Protein AF-A0A6J1WGA4-F1 (afdb_monomer_lite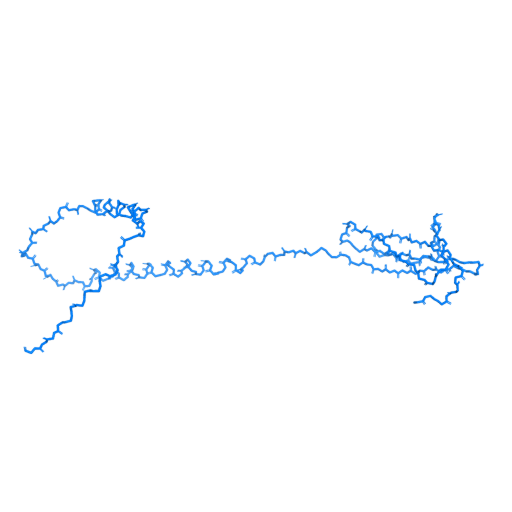)

Foldseek 3Di:
DDPDADFKKKDKDKAFDDDDDPVPDDDPDIDTDNDPDDDDDDDDPDQGKMKMKMWIGDPVDIDIDIDIDGHHDPDPPDPVVVVVVVVVVVVVVVVCVVVVVVVVVVVVVVPPPDDDDDPPDPPPPVQDPVNVVVVVVVVVVCVVPPPDDDDDDDDDDDDDDD

Radius of gyration: 42.82 Å; chains: 1; bounding box: 96×34×103 Å

Sequence (162 aa):
MYTGSPPFDYCVLYKLGQYNITGNETCSTKTRTLSNTFPLVHYFSDSDQHTVVVVIENDIGKTASRATINIYKASVHAQLSVIVVPVVFCLLAVILVVFGIAYYQHRSRYTVEVADFDFGQAHLDYKTFMERLRDSFRNAFKFRQQDDTDPLTTNTRYDSMT

Structure (mmCIF, N/CA/C/O backbone):
data_AF-A0A6J1WGA4-F1
#
_entry.id   AF-A0A6J1WGA4-F1
#
loop_
_atom_site.group_PDB
_atom_site.id
_atom_site.type_symbol
_atom_site.label_atom_id
_atom_site.label_alt_id
_atom_site.label_comp_id
_atom_site.label_asym_id
_atom_site.label_entity_id
_atom_site.label_seq_id
_atom_site.pdbx_PDB_ins_code
_atom_site.Cartn_x
_atom_site.Cartn_y
_atom_site.Cartn_z
_atom_site.occupancy
_atom_site.B_iso_or_equiv
_atom_site.auth_seq_id
_atom_site.auth_comp_id
_atom_site.auth_asym_id
_atom_site.auth_atom_id
_atom_site.pdbx_PDB_model_num
ATOM 1 N N . MET A 1 1 ? 7.590 9.044 -21.534 1.00 44.00 1 MET A N 1
ATOM 2 C CA . MET A 1 1 ? 7.095 8.555 -22.839 1.00 44.00 1 MET A CA 1
ATOM 3 C C . MET A 1 1 ? 8.295 8.403 -23.750 1.00 44.00 1 MET A C 1
ATOM 5 O O . MET A 1 1 ? 9.035 9.367 -23.889 1.00 44.00 1 MET A O 1
ATOM 9 N N . TYR A 1 2 ? 8.534 7.205 -24.281 1.00 57.25 2 TYR A N 1
ATOM 10 C CA . TYR A 1 2 ? 9.633 6.971 -25.218 1.00 57.25 2 TYR A CA 1
ATOM 11 C C . TYR A 1 2 ? 9.209 7.420 -26.617 1.00 57.25 2 TYR A C 1
ATOM 13 O O . TYR 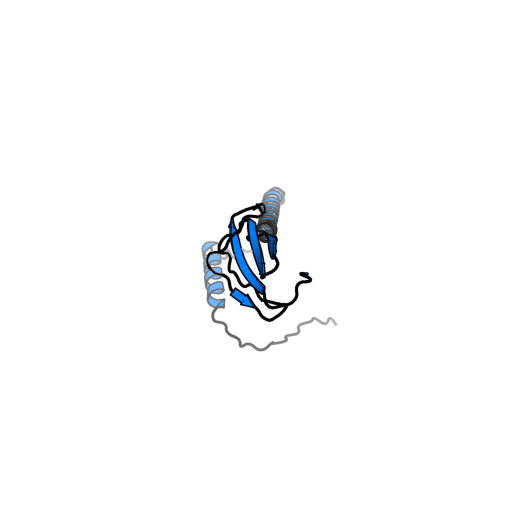A 1 2 ? 8.095 7.137 -27.049 1.00 57.25 2 TYR A O 1
ATOM 21 N N . THR A 1 3 ? 10.086 8.139 -27.309 1.00 66.94 3 THR A N 1
ATOM 22 C CA . THR A 1 3 ? 9.851 8.694 -28.652 1.00 66.94 3 THR A CA 1
ATOM 23 C C . THR A 1 3 ? 10.404 7.798 -29.768 1.00 66.94 3 THR A C 1
ATOM 25 O O . THR A 1 3 ? 10.602 8.260 -30.887 1.00 66.94 3 THR A O 1
ATOM 28 N N . GLY A 1 4 ? 10.690 6.526 -29.469 1.00 70.81 4 GLY A N 1
ATOM 29 C CA . GLY A 1 4 ? 11.230 5.562 -30.429 1.00 70.81 4 GLY A CA 1
ATOM 30 C C . GLY A 1 4 ? 10.154 4.940 -31.322 1.00 70.81 4 GLY A C 1
ATOM 31 O O . GLY A 1 4 ? 9.013 4.758 -30.901 1.00 70.81 4 GLY A O 1
ATOM 32 N N . SER A 1 5 ? 10.527 4.594 -32.556 1.00 78.56 5 SER A N 1
ATOM 33 C CA . SER A 1 5 ? 9.693 3.796 -33.457 1.00 78.56 5 SER A CA 1
ATOM 34 C C . SER A 1 5 ? 9.873 2.302 -33.166 1.00 78.56 5 SER A C 1
ATOM 36 O O . SER A 1 5 ? 11.016 1.855 -33.031 1.00 78.56 5 SER A O 1
ATOM 38 N N . PRO A 1 6 ? 8.792 1.505 -33.117 1.00 82.31 6 PRO A N 1
ATOM 39 C CA . PRO A 1 6 ? 8.911 0.054 -33.168 1.00 82.31 6 PRO A CA 1
ATOM 40 C C . PRO A 1 6 ? 9.600 -0.404 -34.468 1.00 82.31 6 PRO A C 1
ATOM 42 O O . PRO A 1 6 ? 9.541 0.313 -35.470 1.00 82.31 6 PRO A O 1
ATOM 45 N N . PRO A 1 7 ? 10.195 -1.606 -34.500 1.00 87.25 7 PRO A N 1
ATOM 46 C CA . PRO A 1 7 ? 10.300 -2.563 -33.403 1.00 87.25 7 PRO A CA 1
ATOM 47 C C . PRO A 1 7 ? 11.448 -2.237 -32.443 1.00 87.25 7 PRO A C 1
ATOM 49 O O . PRO A 1 7 ? 12.480 -1.723 -32.858 1.00 87.25 7 PRO A O 1
ATOM 52 N N . PHE A 1 8 ? 11.288 -2.588 -31.171 1.00 89.19 8 PHE A N 1
ATOM 53 C CA . PHE A 1 8 ? 12.372 -2.544 -30.190 1.00 89.19 8 PHE A CA 1
ATOM 54 C C . PHE A 1 8 ? 12.303 -3.763 -29.274 1.00 89.19 8 PHE A C 1
ATOM 56 O O . PHE A 1 8 ? 11.231 -4.337 -29.042 1.00 89.19 8 PHE A O 1
ATOM 63 N N . ASP A 1 9 ? 13.458 -4.143 -28.752 1.00 90.38 9 ASP A N 1
ATOM 64 C CA . ASP A 1 9 ? 13.589 -5.156 -27.724 1.00 90.38 9 ASP A CA 1
ATOM 65 C C . ASP A 1 9 ? 13.522 -4.483 -26.359 1.00 90.38 9 ASP A C 1
ATOM 67 O O . ASP A 1 9 ? 14.111 -3.428 -26.131 1.00 90.38 9 ASP A O 1
ATOM 71 N N . TYR A 1 10 ? 12.798 -5.083 -25.427 1.00 90.38 10 TYR A N 1
ATOM 72 C CA . TYR A 1 10 ? 12.745 -4.598 -24.058 1.00 90.38 10 TYR A CA 1
ATOM 73 C C . TYR A 1 10 ? 12.914 -5.742 -23.071 1.00 90.38 10 TYR A C 1
ATOM 75 O O . TYR A 1 10 ? 12.631 -6.910 -23.352 1.00 90.38 10 TYR A O 1
ATOM 83 N N . CYS A 1 11 ? 13.381 -5.391 -21.884 1.00 89.94 11 CYS A N 1
ATOM 84 C CA . CYS A 1 11 ? 13.453 -6.291 -20.753 1.00 89.94 11 CYS A CA 1
ATOM 85 C C . CYS A 1 11 ? 13.298 -5.515 -19.448 1.00 89.94 11 CYS A C 1
ATOM 87 O O . CYS A 1 11 ? 13.462 -4.291 -19.396 1.00 89.94 11 CYS A O 1
ATOM 89 N N . VAL A 1 12 ? 12.957 -6.240 -18.387 1.00 90.00 12 VAL A N 1
ATOM 90 C CA . VAL A 1 12 ? 12.695 -5.652 -17.077 1.00 90.00 12 VAL A CA 1
ATOM 91 C C . VAL A 1 12 ? 13.479 -6.389 -16.010 1.00 90.00 12 VAL A C 1
ATOM 93 O O . VAL A 1 12 ? 13.494 -7.618 -15.964 1.00 90.00 12 VAL A O 1
ATOM 96 N N . LEU A 1 13 ? 14.128 -5.614 -15.150 1.00 89.25 13 LEU A N 1
ATOM 97 C CA . LEU A 1 13 ? 14.895 -6.081 -14.010 1.00 89.25 13 LEU A CA 1
ATOM 98 C C . LEU A 1 13 ? 14.227 -5.562 -12.740 1.00 89.25 13 LEU A C 1
ATOM 100 O O . LEU A 1 13 ? 14.019 -4.360 -12.578 1.00 89.25 13 LEU A O 1
ATOM 104 N N . TYR A 1 14 ? 13.920 -6.477 -11.830 1.00 89.56 14 TYR A N 1
ATOM 105 C CA . TYR A 1 14 ? 13.376 -6.157 -10.516 1.00 89.56 14 TYR A CA 1
ATOM 106 C C . TYR A 1 14 ? 14.518 -6.206 -9.504 1.00 89.56 14 TYR A C 1
ATOM 108 O O . TYR A 1 14 ? 15.190 -7.231 -9.364 1.00 89.56 14 TYR A O 1
ATOM 116 N N . LYS A 1 15 ? 14.789 -5.079 -8.845 1.00 88.62 15 LYS A N 1
ATOM 117 C CA . LYS A 1 15 ? 15.829 -4.948 -7.820 1.00 88.62 15 LYS A CA 1
ATOM 118 C C . LYS A 1 15 ? 15.178 -4.597 -6.487 1.00 88.62 15 LYS A C 1
ATOM 120 O O . LYS A 1 15 ? 14.310 -3.729 -6.432 1.00 88.62 15 LYS A O 1
ATOM 125 N N . LEU A 1 16 ? 15.629 -5.251 -5.423 1.00 87.06 16 LEU A N 1
ATOM 126 C CA . LEU A 1 16 ? 15.228 -4.918 -4.061 1.00 87.06 16 LEU A CA 1
ATOM 127 C C . LEU A 1 16 ? 15.899 -3.600 -3.637 1.00 87.06 16 LEU A C 1
ATOM 129 O O . LEU A 1 16 ? 17.087 -3.396 -3.896 1.00 87.06 16 LEU A O 1
ATOM 133 N N . GLY A 1 17 ? 15.152 -2.718 -2.981 1.00 84.06 17 GLY A N 1
ATOM 134 C CA . GLY A 1 17 ? 15.629 -1.431 -2.479 1.00 84.06 17 GLY A CA 1
ATOM 135 C C . GLY A 1 17 ? 15.764 -0.344 -3.547 1.00 84.06 17 GLY A C 1
ATOM 136 O O . GLY A 1 17 ? 15.214 -0.426 -4.649 1.00 84.06 17 GLY A O 1
ATOM 137 N N . GLN A 1 18 ? 16.500 0.713 -3.200 1.00 83.06 18 GLN A N 1
ATOM 138 C CA . GLN A 1 18 ? 16.795 1.827 -4.097 1.00 83.06 18 GLN A CA 1
ATOM 139 C C . GLN A 1 18 ? 17.985 1.480 -4.998 1.00 83.06 18 GLN A C 1
ATOM 141 O O . GLN A 1 18 ? 19.125 1.403 -4.541 1.00 83.06 18 GLN A O 1
ATOM 146 N N . TYR A 1 19 ? 17.721 1.293 -6.292 1.00 82.19 19 TYR A N 1
ATOM 147 C CA . TYR A 1 19 ? 18.752 0.956 -7.271 1.00 82.19 19 TYR A CA 1
ATOM 148 C C . TYR A 1 19 ? 19.065 2.131 -8.211 1.00 82.19 19 TYR A C 1
ATOM 150 O O . TYR A 1 19 ? 18.172 2.807 -8.740 1.00 82.19 19 TYR A O 1
ATOM 158 N N . ASN A 1 20 ? 20.355 2.384 -8.435 1.00 84.50 20 ASN A N 1
ATOM 159 C CA . ASN A 1 20 ? 20.836 3.410 -9.358 1.00 84.50 20 ASN A CA 1
ATOM 160 C C . ASN A 1 20 ? 21.187 2.787 -10.710 1.00 84.50 20 ASN A C 1
ATOM 162 O O . ASN A 1 20 ? 21.875 1.774 -10.763 1.00 84.50 20 ASN A O 1
ATOM 166 N N . ILE A 1 21 ? 20.735 3.410 -11.803 1.00 81.25 21 ILE A N 1
ATOM 167 C CA . ILE A 1 21 ? 21.046 2.946 -13.159 1.00 81.25 21 ILE A CA 1
ATOM 168 C C . ILE A 1 21 ? 22.541 3.148 -13.409 1.00 81.25 21 ILE A C 1
ATOM 170 O O . ILE A 1 21 ? 23.030 4.274 -13.346 1.00 81.25 21 ILE A O 1
ATOM 174 N N . THR A 1 22 ? 23.245 2.065 -13.729 1.00 79.25 22 THR A N 1
ATOM 175 C CA . THR A 1 22 ? 24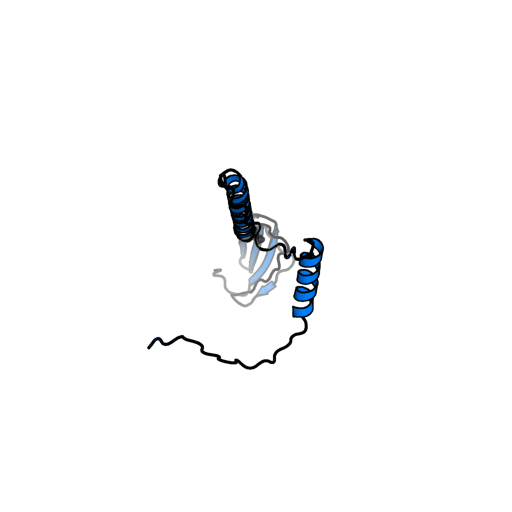.686 2.079 -14.037 1.00 79.25 22 THR A CA 1
ATOM 176 C C . THR A 1 22 ? 24.989 2.266 -15.527 1.00 79.25 22 THR A C 1
ATOM 178 O O . THR A 1 22 ? 26.140 2.442 -15.907 1.00 79.25 22 THR A O 1
ATOM 181 N N . GLY A 1 23 ? 23.970 2.214 -16.391 1.00 71.94 23 GLY A N 1
ATOM 182 C CA . GLY A 1 23 ? 24.120 2.305 -17.849 1.00 71.94 23 GLY A CA 1
ATOM 183 C C . GLY A 1 23 ? 24.582 1.006 -18.524 1.00 71.94 23 GLY A C 1
ATOM 184 O O . GLY A 1 23 ? 24.503 0.909 -19.744 1.00 71.94 23 GLY A O 1
ATOM 185 N N . ASN A 1 24 ? 24.976 -0.017 -17.753 1.00 77.75 24 ASN A N 1
ATOM 186 C CA . ASN A 1 24 ? 25.392 -1.330 -18.263 1.00 77.75 24 ASN A CA 1
ATOM 187 C C . ASN A 1 24 ? 24.416 -2.472 -17.903 1.00 77.75 24 ASN A C 1
ATOM 189 O O . ASN A 1 24 ? 24.764 -3.649 -17.959 1.00 77.75 24 ASN A O 1
ATOM 193 N N . GLU A 1 25 ? 23.175 -2.143 -17.539 1.00 77.94 25 GLU A N 1
ATOM 194 C CA . GLU A 1 25 ? 22.141 -3.143 -17.256 1.00 77.94 25 GLU A CA 1
ATOM 195 C C . GLU A 1 25 ? 21.876 -3.988 -18.501 1.00 77.94 25 GLU A C 1
ATOM 197 O O . GLU A 1 25 ? 21.491 -3.468 -19.550 1.00 77.94 25 GLU A O 1
ATOM 202 N N . THR A 1 26 ? 22.098 -5.292 -18.414 1.00 80.62 26 THR A N 1
ATOM 203 C CA . THR A 1 26 ? 21.813 -6.244 -19.490 1.00 80.62 26 THR A CA 1
ATOM 204 C C . THR A 1 26 ? 20.852 -7.300 -18.977 1.00 80.62 26 THR A C 1
ATOM 206 O O . THR A 1 26 ? 20.894 -7.696 -17.814 1.00 80.62 26 THR A O 1
ATOM 209 N N . CYS A 1 27 ? 19.963 -7.744 -19.857 1.00 80.75 27 CYS A N 1
ATOM 210 C CA . CYS A 1 27 ? 19.050 -8.837 -19.571 1.00 80.75 27 CYS A CA 1
ATOM 211 C C . CYS A 1 27 ? 19.424 -10.035 -20.428 1.00 80.75 27 CYS A C 1
ATOM 213 O O . CYS A 1 27 ? 19.749 -9.877 -21.604 1.00 80.75 27 CYS A O 1
ATOM 215 N N . SER A 1 28 ? 19.329 -11.223 -19.835 1.00 78.88 28 SER A N 1
ATOM 216 C CA . SER A 1 28 ? 19.524 -12.485 -20.552 1.00 78.88 28 SER A CA 1
ATOM 217 C C . SER A 1 28 ? 18.388 -12.739 -21.550 1.00 78.88 28 SER A C 1
ATOM 219 O O . SER A 1 28 ? 18.624 -13.131 -22.688 1.00 78.88 28 SER A O 1
ATOM 221 N N . THR A 1 29 ? 17.150 -12.429 -21.150 1.00 83.75 29 THR A N 1
ATOM 222 C CA . THR A 1 29 ? 15.954 -12.606 -21.980 1.00 83.75 29 THR A CA 1
ATOM 223 C C . THR A 1 29 ? 15.414 -11.249 -22.409 1.00 83.75 29 THR A C 1
ATOM 225 O O . THR A 1 29 ? 15.079 -10.413 -21.566 1.00 83.75 29 THR A O 1
ATOM 228 N N . LYS A 1 30 ? 15.327 -11.041 -23.723 1.00 88.06 30 LYS A N 1
ATOM 229 C CA . LYS A 1 30 ? 14.750 -9.849 -24.349 1.00 88.06 30 LYS A CA 1
ATOM 230 C C . LYS A 1 30 ? 13.445 -10.226 -25.038 1.00 88.06 30 LYS A C 1
ATOM 232 O O . LYS A 1 30 ? 13.364 -11.279 -25.670 1.00 88.06 30 LYS A O 1
ATOM 237 N N . THR A 1 31 ? 12.450 -9.357 -24.936 1.00 88.38 31 THR A N 1
ATOM 238 C CA . THR A 1 31 ? 11.171 -9.514 -25.628 1.00 88.38 31 THR A CA 1
ATOM 239 C C . THR A 1 31 ? 11.070 -8.456 -26.713 1.00 88.38 31 THR A C 1
ATOM 241 O O . THR A 1 31 ? 11.211 -7.268 -26.429 1.00 88.38 31 THR A O 1
ATOM 244 N N . ARG A 1 32 ? 10.801 -8.879 -27.950 1.00 88.31 32 ARG A N 1
ATOM 245 C CA . ARG A 1 32 ? 10.611 -7.966 -29.079 1.00 88.31 32 ARG A CA 1
ATOM 246 C C . ARG A 1 32 ? 9.162 -7.520 -29.163 1.00 88.31 32 ARG A C 1
ATOM 248 O O . ARG A 1 32 ? 8.260 -8.356 -29.201 1.00 88.31 32 ARG A O 1
ATOM 255 N N . THR A 1 33 ? 8.945 -6.215 -29.249 1.00 87.75 33 THR A N 1
ATOM 256 C CA . THR A 1 33 ? 7.612 -5.626 -29.394 1.00 87.75 33 THR A CA 1
ATOM 257 C C . THR A 1 33 ? 7.533 -4.793 -30.675 1.00 87.75 33 THR A C 1
ATOM 259 O O . THR A 1 33 ? 8.458 -4.061 -31.024 1.00 87.75 33 THR A O 1
ATOM 262 N N . LEU A 1 34 ? 6.405 -4.914 -31.385 1.00 86.38 34 LEU A N 1
ATOM 263 C CA . LEU A 1 34 ? 6.085 -4.146 -32.601 1.00 86.38 34 LEU A CA 1
ATOM 264 C C . LEU A 1 34 ? 5.198 -2.918 -32.318 1.00 86.38 34 LEU A C 1
ATOM 266 O O . LEU A 1 34 ? 4.914 -2.132 -33.216 1.00 86.38 34 LEU A O 1
ATOM 270 N N . SER A 1 35 ? 4.761 -2.756 -31.072 1.00 84.44 35 SER A N 1
ATOM 271 C CA . SER A 1 35 ? 3.850 -1.704 -30.615 1.00 84.44 35 SER A CA 1
ATOM 272 C C . SER A 1 35 ? 4.587 -0.677 -29.757 1.00 84.44 35 SER A C 1
ATOM 274 O O . SER A 1 35 ? 5.552 -0.995 -29.078 1.00 84.44 35 SER A O 1
ATOM 276 N N . ASN A 1 36 ? 4.111 0.565 -29.701 1.00 82.75 36 ASN A N 1
ATOM 277 C CA . ASN A 1 36 ? 4.738 1.581 -28.839 1.00 82.75 36 ASN A CA 1
ATOM 278 C C . ASN A 1 36 ? 4.337 1.457 -27.349 1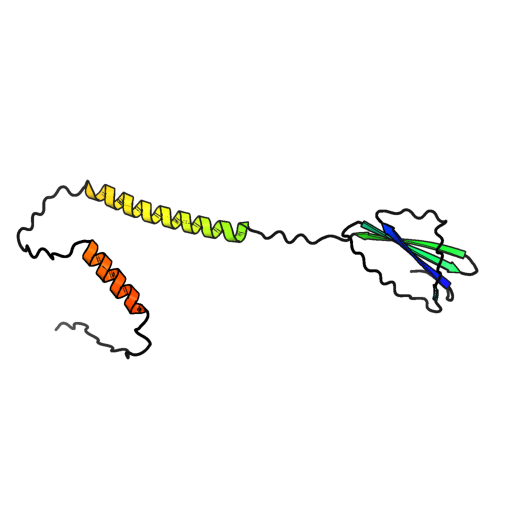.00 82.75 36 ASN A C 1
ATOM 280 O O . ASN A 1 36 ? 4.749 2.237 -26.495 1.00 82.75 36 ASN A O 1
ATOM 284 N N . THR A 1 37 ? 3.493 0.478 -27.028 1.00 83.44 37 THR A N 1
ATOM 285 C CA . THR A 1 37 ? 2.949 0.239 -25.691 1.00 83.44 37 THR A CA 1
ATOM 286 C C . THR A 1 37 ? 3.065 -1.237 -25.349 1.00 83.44 37 THR A C 1
ATOM 288 O O . THR A 1 37 ? 2.639 -2.083 -26.136 1.00 83.44 37 THR A O 1
ATOM 291 N N . PHE A 1 38 ? 3.589 -1.540 -24.164 1.00 85.25 38 PHE A N 1
ATOM 292 C CA . PHE A 1 38 ? 3.701 -2.899 -23.643 1.00 85.25 38 PHE A CA 1
ATOM 293 C C . PHE A 1 38 ? 3.310 -2.922 -22.155 1.00 85.25 38 PHE A C 1
ATOM 295 O O . PHE A 1 38 ? 3.760 -2.058 -21.397 1.00 85.25 38 PHE A O 1
ATOM 302 N N . PRO A 1 39 ? 2.457 -3.865 -21.716 1.00 86.56 39 PRO A N 1
ATOM 303 C CA . PRO A 1 39 ? 2.113 -4.004 -20.308 1.00 86.56 39 PRO A CA 1
ATOM 304 C C . PRO A 1 39 ? 3.227 -4.730 -19.543 1.00 86.56 39 PRO A C 1
ATOM 306 O O . PRO A 1 39 ? 3.827 -5.680 -20.047 1.00 86.56 39 PRO A O 1
ATOM 309 N N . LEU A 1 40 ? 3.474 -4.310 -18.302 1.00 86.94 40 LEU A N 1
ATOM 310 C CA . LEU A 1 40 ? 4.391 -4.968 -17.372 1.00 86.94 40 LEU A CA 1
ATOM 311 C C . LEU A 1 40 ? 3.613 -5.391 -16.128 1.00 86.94 40 LEU A C 1
ATOM 313 O O . LEU A 1 40 ? 3.069 -4.542 -15.426 1.00 86.94 40 LEU A O 1
ATOM 317 N N . VAL A 1 41 ? 3.567 -6.696 -15.857 1.00 87.38 41 VAL A N 1
ATOM 318 C CA . VAL A 1 41 ? 2.885 -7.259 -14.684 1.00 87.38 41 VAL A CA 1
ATOM 319 C C . VAL A 1 41 ? 3.913 -7.977 -13.823 1.00 87.38 41 VAL A C 1
ATOM 321 O O . VAL A 1 41 ? 4.618 -8.863 -14.302 1.00 87.38 41 VAL A O 1
ATOM 324 N N . HIS A 1 42 ? 4.005 -7.586 -12.554 1.00 86.44 42 HIS A N 1
ATOM 325 C CA . HIS A 1 42 ? 4.871 -8.223 -11.569 1.00 86.44 42 HIS A CA 1
ATOM 326 C C . HIS A 1 42 ? 4.218 -8.189 -10.193 1.00 86.44 42 HIS A C 1
ATOM 328 O O . HIS A 1 42 ? 3.659 -7.166 -9.795 1.00 86.44 42 HIS A O 1
ATOM 334 N N . TYR A 1 43 ? 4.303 -9.307 -9.480 1.00 86.38 43 TYR A N 1
ATOM 335 C CA . TYR A 1 43 ? 3.780 -9.451 -8.129 1.00 86.38 43 TYR A CA 1
ATOM 336 C C . TYR A 1 43 ? 4.933 -9.357 -7.137 1.00 86.38 43 TYR A C 1
ATOM 338 O O . TYR A 1 43 ? 5.883 -10.131 -7.215 1.00 86.38 43 TYR A O 1
ATOM 346 N N . PHE A 1 44 ? 4.836 -8.415 -6.205 1.00 86.94 44 PHE A N 1
ATOM 347 C CA . PHE A 1 44 ? 5.809 -8.234 -5.137 1.00 86.94 44 PHE A CA 1
ATOM 348 C C . PHE A 1 44 ? 5.271 -8.874 -3.856 1.00 86.94 44 PHE A C 1
ATOM 350 O O . PHE A 1 44 ? 4.178 -8.527 -3.407 1.00 86.94 44 PHE A O 1
ATOM 357 N N . SER A 1 45 ? 6.026 -9.803 -3.275 1.00 79.94 45 SER A N 1
ATOM 358 C CA . SER A 1 45 ? 5.633 -10.479 -2.030 1.00 79.94 45 SER A CA 1
ATOM 359 C C . SER A 1 45 ? 5.891 -9.624 -0.785 1.00 79.94 45 SER A C 1
ATOM 361 O O . SER A 1 45 ? 5.143 -9.708 0.189 1.00 79.94 45 SER A O 1
ATOM 363 N N . ASP A 1 46 ? 6.929 -8.783 -0.821 1.00 80.50 46 ASP A N 1
ATOM 364 C CA . ASP A 1 46 ? 7.425 -8.052 0.345 1.00 80.50 46 ASP A CA 1
ATOM 365 C C . ASP A 1 46 ? 7.024 -6.577 0.330 1.00 80.50 46 ASP A C 1
ATOM 367 O O . ASP A 1 46 ? 7.021 -5.915 -0.710 1.00 80.50 46 ASP A O 1
ATOM 371 N N . SER A 1 47 ? 6.736 -6.047 1.520 1.00 77.06 47 SER A N 1
ATOM 372 C CA . SER A 1 47 ? 6.340 -4.652 1.756 1.00 77.06 47 SER A CA 1
ATOM 373 C C . SER A 1 47 ? 7.523 -3.697 1.848 1.00 77.06 47 SER A C 1
ATOM 375 O O . SER A 1 47 ? 7.552 -2.809 2.699 1.00 77.06 47 SER A O 1
ATOM 377 N N . ASP A 1 48 ? 8.519 -3.947 1.016 1.00 82.31 48 ASP A N 1
ATOM 378 C CA . ASP A 1 48 ? 9.741 -3.173 0.973 1.00 82.31 48 ASP A CA 1
ATOM 379 C C . ASP A 1 48 ? 9.718 -2.223 -0.224 1.00 82.31 48 ASP A C 1
ATOM 381 O O . ASP A 1 48 ? 8.809 -2.212 -1.062 1.00 82.31 48 ASP A O 1
ATOM 385 N N . GLN A 1 49 ? 10.732 -1.370 -0.281 1.00 86.94 49 GLN A N 1
ATOM 386 C CA . GLN A 1 49 ? 10.994 -0.550 -1.448 1.00 86.94 49 GLN A CA 1
ATOM 387 C C . GLN A 1 49 ? 11.578 -1.427 -2.557 1.00 86.94 49 GLN A C 1
ATOM 389 O O . GLN A 1 49 ? 12.557 -2.134 -2.338 1.00 86.94 49 GLN A O 1
ATOM 394 N N . HIS A 1 50 ? 11.015 -1.349 -3.758 1.00 89.88 50 HIS A N 1
ATOM 395 C CA . HIS A 1 50 ? 11.483 -2.066 -4.943 1.00 89.88 50 HIS A CA 1
ATOM 396 C C . HIS A 1 50 ? 11.810 -1.074 -6.055 1.00 89.88 50 HIS A C 1
ATOM 398 O O . HIS A 1 50 ? 11.128 -0.065 -6.228 1.00 89.88 50 HIS A O 1
ATOM 404 N N . THR A 1 51 ? 12.837 -1.356 -6.848 1.00 91.38 51 THR A N 1
ATOM 405 C CA . THR A 1 51 ? 13.161 -0.578 -8.047 1.00 91.38 51 THR A CA 1
ATOM 406 C C . THR A 1 51 ? 13.010 -1.453 -9.281 1.00 91.38 51 THR A C 1
ATOM 408 O O . THR A 1 51 ? 13.666 -2.483 -9.425 1.00 91.38 51 THR A O 1
ATOM 411 N N . VAL A 1 52 ? 12.154 -1.012 -10.195 1.00 90.38 52 VAL A N 1
ATOM 412 C CA . VAL A 1 52 ? 11.950 -1.624 -11.504 1.00 90.38 52 VAL A CA 1
ATOM 413 C C . VAL A 1 52 ? 12.808 -0.881 -12.512 1.00 90.38 52 VAL A C 1
ATOM 415 O O . VAL A 1 52 ? 12.655 0.328 -12.692 1.00 90.38 52 VAL A O 1
ATOM 418 N N . VAL A 1 53 ? 13.708 -1.596 -13.175 1.00 90.81 53 VAL A N 1
ATOM 419 C CA . VAL A 1 53 ? 14.533 -1.055 -14.253 1.00 90.81 53 VAL A CA 1
ATOM 420 C C . VAL A 1 53 ? 14.046 -1.632 -15.571 1.00 90.81 53 VAL A C 1
ATOM 422 O O . VAL A 1 53 ? 14.042 -2.845 -15.760 1.00 90.81 53 VAL A O 1
ATOM 425 N N . VAL A 1 54 ? 13.630 -0.759 -16.480 1.00 89.81 54 VAL A N 1
ATOM 426 C CA . VAL A 1 54 ? 13.207 -1.115 -17.834 1.00 89.81 54 VAL A CA 1
ATOM 427 C C . VAL A 1 54 ? 14.337 -0.745 -18.779 1.00 89.81 54 VAL A C 1
ATOM 429 O O . VAL A 1 54 ? 14.733 0.420 -18.849 1.00 89.81 54 VAL A O 1
ATOM 432 N N . VAL A 1 55 ? 14.869 -1.736 -19.484 1.00 89.56 55 VAL A N 1
ATOM 433 C CA . VAL A 1 55 ? 15.910 -1.544 -20.494 1.00 89.56 55 VAL A CA 1
ATOM 434 C C . VAL A 1 55 ? 15.283 -1.785 -21.855 1.00 89.56 55 VAL A C 1
ATOM 436 O O . VAL A 1 55 ? 14.644 -2.812 -22.073 1.00 89.56 55 VAL A O 1
ATOM 439 N N . ILE A 1 56 ? 15.452 -0.822 -22.750 1.00 88.69 56 ILE A N 1
ATOM 440 C CA . ILE A 1 56 ? 14.969 -0.860 -24.125 1.00 88.69 56 ILE A CA 1
ATOM 441 C C . ILE A 1 56 ? 16.183 -0.768 -25.041 1.00 88.69 56 ILE A C 1
ATOM 443 O O . ILE A 1 56 ? 17.064 0.071 -24.846 1.00 88.69 56 ILE A O 1
ATOM 447 N N . GLU A 1 57 ? 16.227 -1.632 -26.037 1.00 87.81 57 GLU A N 1
ATOM 448 C CA . GLU A 1 57 ? 17.317 -1.756 -26.987 1.00 87.81 57 GLU A CA 1
ATOM 449 C C . GLU A 1 57 ? 16.752 -1.863 -28.403 1.00 87.81 57 GLU A C 1
ATOM 451 O O . GLU A 1 57 ? 15.733 -2.505 -28.647 1.00 87.81 57 GLU A O 1
ATOM 456 N N . ASN A 1 58 ? 17.405 -1.193 -29.338 1.00 85.25 58 ASN A N 1
ATOM 457 C CA . ASN A 1 58 ? 17.133 -1.288 -30.763 1.00 85.25 58 ASN A CA 1
ATOM 458 C C . ASN A 1 58 ? 18.474 -1.273 -31.512 1.00 85.25 58 ASN A C 1
ATOM 460 O O . ASN A 1 58 ? 19.515 -1.000 -30.913 1.00 85.25 58 ASN A O 1
ATOM 464 N N . ASP A 1 59 ? 18.443 -1.472 -32.826 1.00 82.50 59 ASP A N 1
ATOM 465 C CA . ASP A 1 59 ? 19.618 -1.513 -33.706 1.00 82.50 59 ASP A CA 1
ATOM 466 C C . ASP A 1 59 ? 20.481 -0.235 -33.632 1.00 82.50 59 ASP A C 1
ATOM 468 O O . ASP A 1 59 ? 21.666 -0.250 -33.953 1.00 82.50 59 ASP A O 1
ATOM 472 N N . ILE A 1 60 ? 19.888 0.883 -33.197 1.00 83.31 60 ILE A N 1
ATOM 473 C CA . ILE A 1 60 ? 20.524 2.208 -33.127 1.00 83.31 60 ILE A CA 1
ATOM 474 C C . ILE A 1 60 ? 21.074 2.506 -31.726 1.00 83.31 60 ILE A C 1
ATOM 476 O O . ILE A 1 60 ? 22.013 3.289 -31.578 1.00 83.31 60 ILE A O 1
ATOM 480 N N . GLY A 1 61 ? 20.501 1.926 -30.672 1.00 82.62 61 GLY A N 1
ATOM 481 C CA . GLY A 1 61 ? 20.904 2.298 -29.324 1.00 82.62 61 GLY A CA 1
ATOM 482 C C . GLY A 1 61 ? 20.138 1.614 -28.208 1.00 82.62 61 GLY A C 1
ATOM 483 O O . GLY A 1 61 ? 19.120 0.952 -28.407 1.00 82.62 61 GLY A O 1
ATOM 484 N N . LYS A 1 62 ? 20.655 1.821 -26.998 1.00 86.81 62 LYS A N 1
ATOM 485 C CA . LYS A 1 62 ? 20.166 1.223 -25.761 1.00 86.81 62 LYS A CA 1
ATOM 486 C C . LYS A 1 62 ? 19.871 2.310 -24.739 1.00 86.81 62 LYS A C 1
ATOM 488 O O . LYS A 1 62 ? 20.694 3.194 -24.510 1.00 86.81 62 LYS A O 1
ATOM 493 N N . THR A 1 63 ? 18.710 2.232 -24.104 1.00 86.31 63 THR A N 1
ATOM 494 C CA . THR A 1 63 ? 18.290 3.145 -23.042 1.00 86.31 63 THR A CA 1
ATOM 495 C C . THR A 1 63 ? 17.754 2.364 -21.851 1.00 86.31 63 THR A C 1
ATOM 497 O O . THR A 1 63 ? 17.095 1.340 -22.008 1.00 86.31 63 THR A O 1
ATOM 500 N N . ALA A 1 64 ? 18.054 2.831 -20.643 1.00 88.00 64 ALA A N 1
ATOM 501 C CA . ALA A 1 64 ? 17.577 2.234 -19.404 1.00 88.00 64 ALA A CA 1
ATOM 502 C C . ALA A 1 64 ? 16.862 3.297 -18.574 1.00 88.00 64 ALA A C 1
ATOM 504 O O . ALA A 1 64 ? 17.303 4.443 -18.479 1.00 88.00 64 ALA A O 1
ATOM 505 N N . SER A 1 65 ? 15.742 2.933 -17.965 1.00 87.75 65 SER A N 1
ATOM 506 C CA . SER A 1 65 ? 14.974 3.817 -17.090 1.00 87.75 65 SER A CA 1
ATOM 507 C C . SER A 1 65 ? 14.554 3.084 -15.833 1.00 87.75 65 SER A C 1
ATOM 509 O O . SER A 1 65 ? 14.436 1.863 -15.827 1.00 87.75 65 SER A O 1
ATOM 511 N N . ARG A 1 66 ? 14.333 3.838 -14.756 1.00 88.31 66 ARG A N 1
ATOM 512 C CA . ARG A 1 66 ? 13.991 3.296 -13.442 1.00 88.31 66 ARG A CA 1
ATOM 513 C C . ARG A 1 66 ? 12.669 3.856 -12.958 1.00 88.31 66 ARG A C 1
ATOM 515 O O . ARG A 1 66 ? 12.393 5.040 -13.149 1.00 88.31 66 ARG A O 1
ATOM 522 N N . ALA A 1 67 ? 11.914 3.019 -12.270 1.00 88.50 67 ALA A N 1
ATOM 523 C CA . ALA A 1 67 ? 10.757 3.401 -11.486 1.00 88.50 67 ALA A CA 1
ATOM 524 C C . ALA A 1 67 ? 10.893 2.782 -10.093 1.00 88.50 67 ALA A C 1
ATOM 526 O O . ALA A 1 67 ? 11.131 1.583 -9.961 1.00 88.50 67 ALA A O 1
ATOM 527 N N . THR A 1 68 ? 10.767 3.600 -9.054 1.00 88.94 68 THR A N 1
ATOM 528 C CA . THR A 1 68 ? 10.811 3.141 -7.663 1.00 88.94 68 THR A CA 1
ATOM 529 C C . THR A 1 68 ? 9.385 2.963 -7.157 1.00 88.94 68 THR A C 1
ATOM 531 O O . THR A 1 68 ? 8.558 3.861 -7.301 1.00 88.94 68 THR A O 1
ATOM 534 N N . ILE A 1 69 ? 9.104 1.797 -6.586 1.00 88.19 69 ILE A N 1
ATOM 535 C CA . ILE A 1 69 ? 7.802 1.379 -6.075 1.00 88.19 69 ILE A CA 1
ATOM 536 C C . ILE A 1 69 ? 7.961 1.141 -4.577 1.00 88.19 69 ILE A C 1
ATOM 538 O O . ILE A 1 69 ? 8.766 0.315 -4.158 1.00 88.19 69 ILE A O 1
ATOM 542 N N . ASN A 1 70 ? 7.189 1.860 -3.769 1.00 87.81 70 ASN A N 1
ATOM 543 C CA . ASN A 1 70 ? 7.156 1.662 -2.323 1.00 87.81 70 ASN A CA 1
ATOM 544 C C . ASN A 1 70 ? 5.862 0.935 -1.965 1.00 87.81 70 ASN A C 1
ATOM 546 O O . ASN A 1 70 ? 4.775 1.440 -2.254 1.00 87.81 70 ASN A O 1
ATOM 550 N N . ILE A 1 71 ? 5.974 -0.241 -1.352 1.00 85.81 71 ILE A N 1
ATOM 551 C CA . ILE A 1 71 ? 4.821 -1.054 -0.961 1.00 85.81 71 ILE A CA 1
ATOM 552 C C . ILE A 1 71 ? 4.671 -0.960 0.548 1.00 85.81 71 ILE A C 1
ATOM 554 O O . ILE A 1 71 ? 5.558 -1.363 1.284 1.00 85.81 71 ILE A O 1
ATOM 558 N N . TYR A 1 72 ? 3.543 -0.443 1.028 1.00 81.81 72 TYR A N 1
ATOM 559 C CA . TYR A 1 72 ? 3.301 -0.290 2.461 1.00 81.81 72 TYR A CA 1
ATOM 560 C C . TYR A 1 72 ? 2.345 -1.373 2.958 1.00 81.81 72 TYR A C 1
ATOM 562 O O . TYR A 1 72 ? 1.285 -1.592 2.369 1.00 81.81 72 TYR A O 1
ATOM 570 N N . LYS A 1 73 ? 2.678 -2.025 4.078 1.00 78.56 73 LYS A N 1
ATOM 571 C CA . LYS A 1 73 ? 1.705 -2.842 4.816 1.00 78.56 73 LYS A CA 1
ATOM 572 C C . LYS A 1 73 ? 0.738 -1.917 5.541 1.00 78.56 73 LYS A C 1
ATOM 574 O O . LYS A 1 73 ? 1.137 -1.168 6.431 1.00 78.56 73 LYS A O 1
ATOM 579 N N . ALA A 1 74 ? -0.541 -1.995 5.185 1.00 75.88 74 ALA A N 1
ATOM 580 C CA . ALA A 1 74 ? -1.597 -1.365 5.962 1.00 75.88 74 ALA A CA 1
ATOM 581 C C . ALA A 1 74 ? -1.688 -2.069 7.325 1.00 75.88 74 ALA A C 1
ATOM 583 O O . ALA A 1 74 ? -2.178 -3.194 7.424 1.00 75.88 74 ALA A O 1
ATOM 584 N N . SER A 1 75 ? -1.185 -1.425 8.379 1.00 71.75 75 SER A N 1
ATOM 585 C CA . SER A 1 75 ? -1.406 -1.899 9.744 1.00 71.75 75 SER A CA 1
ATOM 586 C C . SER A 1 75 ? -2.803 -1.466 10.185 1.00 71.75 75 SER A C 1
ATOM 588 O O . SER A 1 75 ? -3.068 -0.286 10.408 1.00 71.75 75 SER A O 1
ATOM 590 N N . VAL A 1 76 ? -3.727 -2.421 10.289 1.00 71.88 76 VAL A N 1
ATOM 591 C CA . VAL A 1 76 ? -5.036 -2.183 10.906 1.00 71.88 76 VAL A CA 1
ATOM 592 C C . VAL A 1 76 ? -4.847 -2.087 12.417 1.00 71.88 76 VAL A C 1
ATOM 594 O O . VAL A 1 76 ? -5.036 -3.045 13.160 1.00 71.88 76 VAL A O 1
ATOM 597 N N . HIS A 1 77 ? -4.414 -0.922 12.893 1.00 67.00 77 HIS A N 1
ATOM 598 C CA . HIS A 1 77 ? -4.454 -0.635 14.320 1.00 67.00 77 HIS A CA 1
ATOM 599 C C . HIS A 1 77 ? -5.921 -0.501 14.724 1.00 67.00 77 HIS A C 1
ATOM 601 O O . HIS A 1 77 ? -6.555 0.529 14.493 1.00 67.00 77 HIS A O 1
ATOM 607 N N . ALA A 1 78 ? -6.477 -1.567 15.302 1.00 67.00 78 ALA A N 1
ATOM 608 C CA . ALA A 1 78 ? -7.781 -1.505 15.935 1.00 67.00 78 ALA A CA 1
ATOM 609 C C . ALA A 1 78 ? -7.733 -0.414 17.014 1.00 67.00 78 ALA A C 1
ATOM 611 O O . ALA A 1 78 ? -6.922 -0.481 17.941 1.00 67.00 78 ALA A O 1
ATOM 612 N N . GLN A 1 79 ? -8.580 0.609 16.887 1.00 66.38 79 GLN A N 1
ATOM 613 C CA . GLN A 1 79 ? -8.716 1.668 17.886 1.00 66.38 79 GLN A CA 1
ATOM 614 C C . GLN A 1 79 ? -9.423 1.104 19.128 1.00 66.38 79 GLN A C 1
ATOM 616 O O . GLN A 1 79 ? -10.593 1.383 19.379 1.00 66.38 79 GLN A O 1
ATOM 621 N N . LEU A 1 80 ? -8.707 0.297 19.919 1.00 69.75 80 LEU A N 1
ATOM 622 C CA . LEU A 1 80 ? -9.196 -0.326 21.159 1.00 69.75 80 LEU A CA 1
ATOM 623 C C . LEU A 1 80 ? -9.783 0.709 22.136 1.00 69.75 80 LEU A C 1
ATOM 625 O O . LEU A 1 80 ? -10.716 0.411 22.878 1.00 69.75 80 LEU A O 1
ATOM 629 N N . SER A 1 81 ? -9.291 1.948 22.078 1.00 74.50 81 SER A N 1
ATOM 630 C CA . SER A 1 81 ? -9.768 3.079 22.880 1.00 74.50 81 SER A CA 1
ATOM 631 C C . SER A 1 81 ? -11.271 3.363 22.718 1.00 74.50 81 SER A C 1
ATOM 633 O O . SER A 1 81 ? -11.950 3.638 23.706 1.00 74.50 81 SER A O 1
ATOM 635 N N . VAL A 1 82 ? -11.825 3.218 21.506 1.00 83.12 82 VAL A N 1
ATOM 636 C CA . VAL A 1 82 ? -13.235 3.557 21.211 1.00 83.12 82 VAL A CA 1
ATOM 637 C C . VAL A 1 82 ? -14.215 2.646 21.956 1.00 83.12 82 VAL A C 1
ATOM 639 O O . VAL A 1 82 ? -15.322 3.062 22.280 1.00 83.12 82 VAL A O 1
ATOM 642 N N . ILE A 1 83 ? -13.801 1.418 22.269 1.00 85.38 83 ILE A N 1
ATOM 643 C CA . ILE A 1 83 ? -14.637 0.437 22.972 1.00 85.38 83 ILE A CA 1
ATOM 644 C C . ILE A 1 83 ? -14.385 0.494 24.479 1.00 85.38 83 ILE A C 1
ATOM 646 O O . ILE A 1 83 ? -15.322 0.436 25.271 1.00 85.38 83 ILE A O 1
ATOM 650 N N . VAL A 1 84 ? -13.123 0.621 24.894 1.00 89.44 84 VAL A N 1
ATOM 651 C CA . VAL A 1 84 ? -12.757 0.546 26.314 1.00 89.44 84 VAL A CA 1
ATOM 652 C C . VAL A 1 84 ? -13.262 1.764 27.091 1.00 89.44 84 VAL A C 1
ATOM 654 O O . VAL A 1 84 ? -13.767 1.610 28.203 1.00 89.44 84 VAL A O 1
ATOM 657 N N . VAL A 1 85 ? -13.179 2.966 26.512 1.00 92.19 85 VAL A N 1
ATOM 658 C CA . VAL A 1 85 ? -13.529 4.210 27.218 1.00 92.19 85 VAL A CA 1
ATOM 659 C C . VAL A 1 85 ? -15.013 4.262 27.633 1.00 92.19 85 VAL A C 1
ATOM 661 O O . VAL A 1 85 ? -15.265 4.478 28.822 1.00 92.19 85 VAL A O 1
ATOM 664 N N . PRO A 1 86 ? -16.004 4.013 26.749 1.00 94.50 86 PRO A N 1
ATOM 665 C CA . PRO A 1 86 ? -17.415 4.017 27.145 1.00 94.50 86 PRO A CA 1
ATOM 666 C C . PRO A 1 86 ? -17.749 2.952 28.196 1.00 94.50 86 PRO A C 1
ATOM 668 O O . PRO A 1 86 ? -18.479 3.231 29.145 1.00 94.50 86 PRO A O 1
ATOM 671 N N . VAL A 1 87 ? -17.179 1.748 28.070 1.00 95.50 87 VAL A N 1
ATOM 672 C CA . VAL A 1 87 ? -17.448 0.633 28.994 1.00 95.50 87 VAL A CA 1
ATOM 673 C C . VAL A 1 87 ? -16.956 0.957 30.405 1.00 95.50 87 VAL A C 1
ATOM 675 O O . VAL A 1 87 ? -17.701 0.787 31.371 1.00 95.50 87 VAL A O 1
ATOM 678 N N . VAL A 1 88 ? -15.731 1.474 30.540 1.00 96.62 88 VAL A N 1
ATOM 679 C CA . VAL A 1 88 ? -15.173 1.855 31.848 1.00 96.62 88 VAL A CA 1
ATOM 680 C C . VAL A 1 88 ? -15.969 3.005 32.470 1.00 96.62 88 VAL A C 1
ATOM 682 O O . VAL A 1 88 ? -16.261 2.962 33.665 1.00 96.62 88 VAL A O 1
ATOM 685 N N . PHE A 1 89 ? -16.379 3.999 31.677 1.00 96.38 89 PHE A N 1
ATOM 686 C CA . PHE A 1 89 ? -17.180 5.120 32.176 1.00 96.38 89 PHE A CA 1
ATOM 687 C C . PHE A 1 89 ? -18.555 4.670 32.698 1.00 96.38 89 PHE A C 1
ATOM 689 O O . PHE A 1 89 ? -18.965 5.090 33.782 1.00 96.38 89 PHE A O 1
ATOM 696 N N . CYS A 1 90 ? -19.238 3.758 31.995 1.00 96.62 90 CYS A N 1
ATOM 697 C CA . CYS A 1 90 ? -20.496 3.172 32.465 1.00 96.62 90 CYS A CA 1
ATOM 698 C C . CYS A 1 90 ? -20.321 2.391 33.777 1.00 96.62 90 CYS A C 1
ATOM 700 O O . CYS A 1 90 ? -21.137 2.538 34.687 1.00 96.62 90 CYS A O 1
ATOM 702 N N . LEU A 1 91 ? -19.250 1.597 33.906 1.00 97.25 91 LEU A N 1
ATOM 703 C CA . LEU A 1 91 ? -18.965 0.857 35.141 1.00 97.25 91 LEU A CA 1
ATOM 704 C C . LEU A 1 91 ? -18.709 1.799 36.325 1.00 97.25 91 LEU A C 1
ATOM 706 O O . LEU A 1 91 ? -19.274 1.597 37.400 1.00 97.25 91 LEU A O 1
ATOM 710 N N . LEU A 1 92 ? -17.916 2.856 36.125 1.00 97.62 92 LEU A N 1
ATOM 711 C CA . LEU A 1 92 ? -17.662 3.863 37.159 1.00 97.62 92 LEU A CA 1
ATOM 712 C C . LEU A 1 92 ? -18.947 4.582 37.587 1.00 97.62 92 LEU A C 1
ATOM 714 O O . LEU A 1 92 ? -19.170 4.766 38.784 1.00 97.62 92 LEU A O 1
ATOM 718 N N . ALA A 1 93 ? -19.813 4.942 36.637 1.00 97.31 93 ALA A N 1
ATOM 719 C CA . ALA A 1 93 ? -21.087 5.590 36.937 1.00 97.31 93 ALA A CA 1
ATOM 720 C C . ALA A 1 93 ? -21.988 4.710 37.821 1.00 97.31 93 ALA A C 1
ATOM 722 O O . ALA A 1 93 ? -22.519 5.185 38.825 1.00 97.31 93 ALA A O 1
ATOM 723 N N . VAL A 1 94 ? -22.110 3.416 37.503 1.00 97.62 94 VAL A N 1
ATOM 724 C CA . VAL A 1 94 ? -22.901 2.468 38.307 1.00 97.62 94 VAL A CA 1
ATOM 725 C C . VAL A 1 94 ? -22.331 2.331 39.722 1.00 97.62 94 VAL A C 1
ATOM 727 O O . VAL A 1 94 ? -23.090 2.373 40.691 1.00 97.62 94 VAL A O 1
ATOM 730 N N . ILE A 1 95 ? -21.005 2.231 39.860 1.00 97.19 95 ILE A N 1
ATOM 731 C CA . ILE A 1 95 ? -20.338 2.149 41.169 1.00 97.19 95 ILE A CA 1
ATOM 732 C C . ILE A 1 95 ? -20.637 3.397 42.012 1.00 97.19 95 ILE A C 1
ATOM 734 O O . ILE A 1 95 ? -21.003 3.263 43.180 1.00 97.19 95 ILE A O 1
ATOM 738 N N . LEU A 1 96 ? -20.539 4.598 41.431 1.00 96.56 96 LEU A N 1
ATOM 739 C CA . LEU A 1 96 ? -20.820 5.852 42.138 1.00 96.56 96 LEU A CA 1
ATOM 740 C C . LEU A 1 96 ? -22.279 5.956 42.595 1.00 96.56 96 LEU A C 1
ATOM 742 O O . LEU A 1 96 ? -22.530 6.402 43.713 1.00 96.56 96 LEU A O 1
ATOM 746 N N . VAL A 1 97 ? -23.237 5.522 41.772 1.00 96.44 97 VAL A N 1
ATOM 747 C CA . VAL A 1 97 ? -24.664 5.539 42.133 1.00 96.44 97 VAL A CA 1
ATOM 748 C C . VAL A 1 97 ? -24.952 4.574 43.281 1.00 96.44 97 VAL A C 1
ATOM 750 O O . VAL A 1 97 ? -25.566 4.969 44.272 1.00 96.44 97 VAL A O 1
ATOM 753 N N . VAL A 1 98 ? -24.479 3.327 43.187 1.00 96.31 98 VAL A N 1
ATOM 754 C CA . VAL A 1 98 ? -24.682 2.322 44.243 1.00 96.31 98 VAL A CA 1
ATOM 755 C C . VAL A 1 98 ? -24.033 2.778 45.547 1.00 96.31 98 VAL A C 1
ATOM 757 O O . VAL A 1 98 ? -24.663 2.710 46.603 1.00 96.31 98 VAL A O 1
ATOM 760 N N . PHE A 1 99 ? -22.806 3.298 45.478 1.00 95.12 99 PHE A N 1
ATOM 761 C CA . PHE A 1 99 ? -22.113 3.821 46.650 1.00 95.12 99 PHE A CA 1
ATOM 762 C C . PHE A 1 99 ? -22.817 5.052 47.227 1.00 95.12 99 PHE A C 1
ATOM 764 O O . PHE A 1 99 ? -22.940 5.163 48.442 1.00 95.12 99 PHE A O 1
ATOM 771 N N . GLY A 1 100 ? -23.338 5.944 46.382 1.00 93.88 100 GLY A N 1
ATOM 772 C CA . GLY A 1 100 ? -24.107 7.113 46.806 1.00 93.88 100 GLY A CA 1
ATOM 773 C C . GLY A 1 100 ? -25.380 6.735 47.562 1.00 93.88 100 GLY A C 1
ATOM 774 O O . GLY A 1 100 ? -25.626 7.266 48.645 1.00 93.88 100 GLY A O 1
ATOM 775 N N . ILE A 1 101 ? -26.150 5.771 47.045 1.00 92.69 101 ILE A N 1
ATOM 776 C CA . ILE A 1 101 ? -27.362 5.268 47.711 1.00 92.69 101 ILE A CA 1
ATOM 777 C C . ILE A 1 101 ? -26.999 4.569 49.026 1.00 92.69 101 ILE A C 1
ATOM 779 O O . ILE A 1 101 ? -27.600 4.859 50.060 1.00 92.69 101 ILE A O 1
ATOM 783 N N . ALA A 1 102 ? -25.993 3.690 49.012 1.00 90.44 102 ALA A N 1
ATOM 784 C CA . ALA A 1 102 ? -25.543 2.984 50.209 1.00 90.44 102 ALA A CA 1
ATOM 785 C C . ALA A 1 102 ? -25.035 3.956 51.288 1.00 90.44 102 ALA A C 1
ATOM 787 O O . ALA A 1 102 ? -25.384 3.821 52.461 1.00 90.44 102 ALA A O 1
ATOM 788 N N . TYR A 1 103 ? -24.261 4.971 50.896 1.00 91.44 103 TYR A N 1
ATOM 789 C CA . TYR A 1 103 ? -23.762 6.011 51.792 1.00 91.44 103 TYR A CA 1
ATOM 790 C C . TYR A 1 103 ? -24.900 6.864 52.362 1.00 91.44 103 TYR A C 1
ATOM 792 O O . TYR A 1 103 ? -24.925 7.132 53.566 1.00 91.44 103 TYR A O 1
ATOM 800 N N . TYR A 1 104 ? -25.870 7.247 51.526 1.00 88.69 104 TYR A N 1
ATOM 801 C CA . TYR A 1 104 ? -27.051 7.989 51.960 1.00 88.69 104 TYR A CA 1
ATOM 802 C C . TYR A 1 104 ? -27.871 7.189 52.978 1.00 88.69 104 TYR A C 1
ATOM 804 O O . TYR A 1 104 ? -28.187 7.708 54.047 1.00 88.69 104 TYR A O 1
ATOM 812 N N . GLN A 1 105 ? -28.139 5.911 52.698 1.00 81.69 105 GLN A N 1
ATOM 813 C CA . GLN A 1 105 ? -28.884 5.026 53.594 1.00 81.69 105 GLN A CA 1
ATOM 814 C C . GLN A 1 105 ? -28.132 4.747 54.904 1.00 81.69 105 GLN A C 1
ATOM 816 O O . GLN A 1 105 ? -28.748 4.689 55.968 1.00 81.69 105 GLN A O 1
ATOM 821 N N . HIS A 1 106 ? -26.805 4.592 54.855 1.00 78.06 106 HIS A N 1
ATOM 822 C CA . HIS A 1 106 ? -25.985 4.436 56.057 1.00 78.06 106 HIS A CA 1
ATOM 823 C C . HIS A 1 106 ? -26.048 5.692 56.930 1.00 78.06 106 HIS A C 1
ATOM 825 O O . HIS A 1 106 ? -26.223 5.588 58.139 1.00 78.06 106 HIS A O 1
ATOM 831 N N . ARG A 1 107 ? -25.956 6.888 56.334 1.00 72.25 107 ARG A N 1
ATOM 832 C CA . ARG A 1 107 ? -25.998 8.152 57.081 1.00 72.25 107 ARG A CA 1
ATOM 833 C C . ARG A 1 107 ? -27.397 8.485 57.604 1.00 72.25 107 ARG A C 1
ATOM 835 O O . ARG A 1 107 ? -27.507 8.965 58.728 1.00 72.25 107 ARG A O 1
ATOM 842 N N . SER A 1 108 ? -28.454 8.191 56.845 1.00 63.16 108 SER A N 1
ATOM 843 C CA . SER A 1 108 ? -29.837 8.456 57.265 1.00 63.16 108 SER A CA 1
ATOM 844 C C . SER A 1 108 ? -30.288 7.574 58.435 1.00 63.16 108 SER A C 1
ATOM 846 O O . SER A 1 108 ? -31.172 7.972 59.190 1.00 63.16 108 SER A O 1
ATOM 848 N N . ARG A 1 109 ? -29.664 6.402 58.634 1.00 58.72 109 ARG A N 1
ATOM 849 C CA . ARG A 1 109 ? -29.901 5.532 59.801 1.00 58.72 109 ARG A CA 1
ATOM 850 C C . ARG A 1 109 ? -29.439 6.147 61.129 1.00 58.72 109 ARG A C 1
ATOM 852 O O . ARG A 1 109 ? -29.949 5.727 62.159 1.00 58.72 109 ARG A O 1
ATOM 859 N N . TYR A 1 110 ? -28.537 7.134 61.118 1.00 54.38 110 TYR A N 1
ATOM 860 C CA . TYR A 1 110 ? -28.071 7.825 62.332 1.00 54.38 110 TYR A CA 1
ATOM 861 C C . TYR A 1 110 ? -28.903 9.064 62.706 1.00 54.38 110 TYR A C 1
ATOM 863 O O . TYR A 1 110 ? -28.702 9.615 63.780 1.00 54.38 110 TYR A O 1
ATOM 871 N N . THR A 1 111 ? -29.825 9.519 61.850 1.00 51.47 111 THR A N 1
ATOM 872 C CA . THR A 1 111 ? -30.626 10.742 62.080 1.00 51.47 111 THR A CA 1
ATOM 873 C C . THR A 1 111 ? -32.102 10.482 62.381 1.00 51.47 111 THR A C 1
ATOM 875 O O . THR A 1 111 ? -32.884 11.426 62.425 1.00 51.47 111 THR A O 1
ATOM 878 N N . VAL A 1 112 ? -32.506 9.228 62.600 1.00 54.16 112 VAL A N 1
ATOM 879 C CA . VAL A 1 112 ? -33.861 8.910 63.081 1.00 54.16 112 VAL A CA 1
ATOM 880 C C . VAL A 1 112 ? -33.804 8.678 64.589 1.00 54.16 112 VAL A C 1
ATOM 882 O O . VAL A 1 112 ? -33.862 7.550 65.065 1.00 54.16 112 VAL A O 1
ATOM 885 N N . GLU A 1 113 ? -33.668 9.771 65.337 1.00 56.19 113 GLU A N 1
ATOM 886 C CA . GLU A 1 113 ? -34.018 9.819 66.758 1.00 56.19 113 GLU A CA 1
ATOM 887 C C . GLU A 1 113 ? -35.419 10.413 66.913 1.00 56.19 113 GLU A C 1
ATOM 889 O O . GLU A 1 113 ? -35.587 11.555 67.322 1.00 56.19 113 GLU A O 1
ATOM 894 N N . VAL A 1 114 ? -36.442 9.637 66.563 1.00 53.34 114 VAL A N 1
ATOM 895 C CA . VAL A 1 114 ? -37.765 9.767 67.183 1.00 53.34 114 VAL A CA 1
ATOM 896 C C . VAL A 1 114 ? -38.332 8.356 67.241 1.00 53.34 114 VAL A C 1
ATOM 898 O O . VAL A 1 114 ? -38.574 7.734 66.209 1.00 53.34 114 VAL A O 1
ATOM 901 N N . ALA A 1 115 ? -38.434 7.802 68.446 1.00 55.59 115 ALA A N 1
ATOM 902 C CA . ALA A 1 115 ? -39.038 6.499 68.655 1.00 55.59 115 ALA A CA 1
ATOM 903 C C . ALA A 1 115 ? -40.529 6.588 68.314 1.00 55.59 115 ALA A C 1
ATOM 905 O O . ALA A 1 115 ? -41.285 7.201 69.062 1.00 55.59 115 ALA A O 1
ATOM 906 N N . ASP A 1 116 ? -40.937 5.966 67.211 1.00 54.66 116 ASP A N 1
ATOM 907 C CA . ASP A 1 116 ? -42.336 5.621 66.984 1.00 54.66 116 ASP A CA 1
ATOM 908 C C . ASP A 1 116 ? -42.478 4.113 67.205 1.00 54.66 116 ASP A C 1
ATOM 910 O O . ASP A 1 116 ? -42.191 3.282 66.339 1.00 54.66 116 ASP A O 1
ATOM 914 N N . PHE A 1 117 ? -42.775 3.759 68.454 1.00 56.62 117 PHE A N 1
ATOM 915 C CA . PHE A 1 117 ? -43.138 2.403 68.833 1.00 56.62 117 PHE A CA 1
ATOM 916 C C . PHE A 1 117 ? -44.612 2.193 68.487 1.00 56.62 117 PHE A C 1
ATOM 918 O O . PHE A 1 117 ? -45.490 2.482 69.298 1.00 56.62 117 PHE A O 1
ATOM 925 N N . ASP A 1 118 ? -44.880 1.642 67.306 1.00 53.12 118 ASP A N 1
ATOM 926 C CA . ASP A 1 118 ? -46.204 1.118 66.987 1.00 53.12 118 ASP A CA 1
ATOM 927 C C . ASP A 1 118 ? -46.311 -0.345 67.462 1.00 53.12 118 ASP A C 1
ATOM 929 O O . ASP A 1 118 ? -45.829 -1.283 66.822 1.00 53.12 118 ASP A O 1
ATOM 933 N N . PHE A 1 119 ? -46.913 -0.538 68.641 1.00 58.19 119 PHE A N 1
ATOM 934 C CA . PHE A 1 119 ? -47.245 -1.850 69.217 1.00 58.19 119 PHE A CA 1
ATOM 935 C C . PHE A 1 1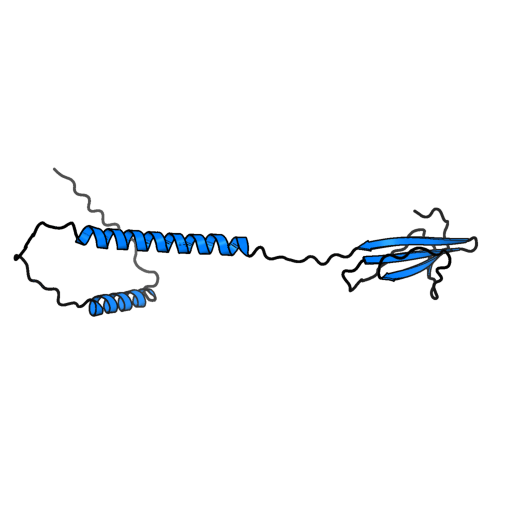19 ? -48.619 -2.374 68.739 1.00 58.19 119 PHE A C 1
ATOM 937 O O . PHE A 1 119 ? -49.233 -3.201 69.416 1.00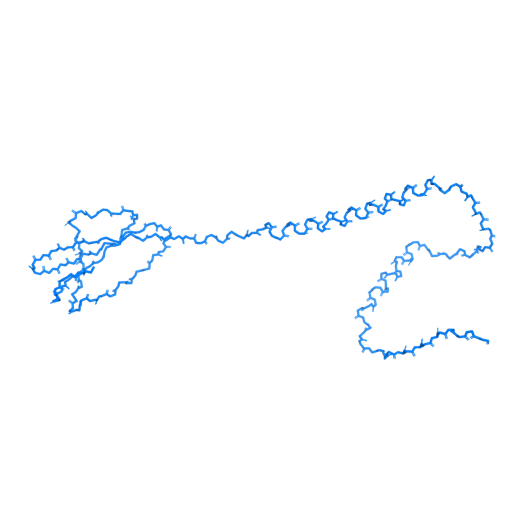 58.19 119 PHE A O 1
ATOM 944 N N . GLY A 1 120 ? -49.139 -1.887 67.606 1.00 47.78 120 GLY A N 1
ATOM 945 C CA . GLY A 1 120 ? -50.511 -2.150 67.164 1.00 47.78 120 GLY A CA 1
ATOM 946 C C . GLY A 1 120 ? -50.747 -3.386 66.293 1.00 47.78 120 GLY A C 1
ATOM 947 O O . GLY A 1 120 ? -51.880 -3.860 66.237 1.00 47.78 120 GLY A O 1
ATOM 948 N N . GLN A 1 121 ? -49.740 -3.954 65.617 1.00 46.91 121 GLN A N 1
ATOM 949 C CA . GLN A 1 121 ? -50.002 -5.096 64.729 1.00 46.91 121 GLN A CA 1
ATOM 950 C C . GLN A 1 121 ? -48.794 -6.017 64.555 1.00 46.91 121 GLN A C 1
ATOM 952 O O . GLN A 1 121 ? -48.131 -6.063 63.521 1.00 46.91 121 GLN A O 1
ATOM 957 N N . ALA A 1 122 ? -48.543 -6.825 65.584 1.00 47.41 122 ALA A N 1
ATOM 958 C CA . ALA A 1 122 ? -47.728 -8.027 65.481 1.00 47.41 122 ALA A CA 1
ATOM 959 C C . ALA A 1 122 ? -48.437 -9.083 64.609 1.00 47.41 122 ALA A C 1
ATOM 961 O O . ALA A 1 122 ? -48.903 -10.106 65.100 1.00 47.41 122 ALA A O 1
ATOM 962 N N . HIS A 1 123 ? -48.491 -8.855 63.298 1.00 45.59 123 HIS A N 1
ATOM 963 C CA . HIS A 1 123 ? -48.437 -9.950 62.340 1.00 45.59 123 HIS A CA 1
ATOM 964 C C . HIS A 1 123 ? -47.023 -9.939 61.766 1.00 45.59 123 HIS A C 1
ATOM 966 O O . HIS A 1 123 ? -46.735 -9.376 60.715 1.00 45.59 123 HIS A O 1
ATOM 972 N N . LEU A 1 124 ? -46.105 -10.510 62.549 1.00 53.62 124 LEU A N 1
ATOM 973 C CA . LEU A 1 124 ? -44.785 -10.904 62.083 1.00 53.62 124 LEU A CA 1
ATOM 974 C C . LEU A 1 124 ? -45.000 -11.890 60.934 1.00 53.62 124 LEU A C 1
ATOM 976 O O . LEU A 1 124 ? -45.185 -13.086 61.159 1.00 53.62 124 LEU A O 1
ATOM 980 N N . ASP A 1 125 ? -45.020 -11.383 59.704 1.00 52.09 125 ASP A N 1
ATOM 981 C CA . ASP A 1 125 ? -44.875 -12.206 58.514 1.00 52.09 125 ASP A CA 1
ATOM 982 C C . ASP A 1 125 ? -43.552 -12.962 58.649 1.00 52.09 125 ASP A C 1
ATOM 984 O O . ASP A 1 125 ? -42.469 -12.430 58.408 1.00 52.09 125 ASP A O 1
ATOM 988 N N . TYR A 1 126 ? -43.665 -14.221 59.066 1.00 48.56 126 TYR A N 1
ATOM 989 C CA . TYR A 1 126 ? -42.610 -15.182 59.396 1.00 48.56 126 TYR A CA 1
ATOM 990 C C . TYR A 1 126 ? -41.641 -15.499 58.230 1.00 48.56 126 TYR A C 1
ATOM 992 O O . TYR A 1 126 ? -40.814 -16.399 58.318 1.00 48.56 126 TYR A O 1
ATOM 1000 N N . LYS A 1 127 ? -41.677 -14.764 57.115 1.00 56.06 127 LYS A N 1
ATOM 1001 C CA . LYS A 1 127 ? -40.789 -15.032 55.980 1.00 56.06 127 LYS A CA 1
ATOM 1002 C C . LYS A 1 127 ? -39.408 -14.434 56.213 1.00 56.06 127 LYS A C 1
ATOM 1004 O O . LYS A 1 127 ? -39.215 -13.217 56.153 1.00 56.06 127 LYS A O 1
ATOM 1009 N N . THR A 1 128 ? -38.431 -15.315 56.395 1.00 67.56 128 THR A N 1
ATOM 1010 C CA . THR A 1 128 ? -37.015 -14.951 56.447 1.00 67.56 128 THR A CA 1
ATOM 1011 C C . THR A 1 128 ? -36.558 -14.343 55.113 1.00 67.56 128 THR A C 1
ATOM 1013 O O . THR A 1 128 ? -37.149 -14.580 54.055 1.00 67.56 128 THR A O 1
ATOM 1016 N N . PHE A 1 129 ? -35.474 -13.559 55.128 1.00 67.88 129 PHE A N 1
ATOM 1017 C CA . PHE A 1 129 ? -34.858 -13.030 53.899 1.00 67.88 129 PHE A CA 1
ATOM 1018 C C . PHE A 1 129 ? -34.563 -14.136 52.876 1.00 67.88 129 PHE A C 1
ATOM 1020 O O . PHE A 1 129 ? -34.710 -13.920 51.674 1.00 67.88 129 PHE A O 1
ATOM 1027 N N . MET A 1 130 ? -34.213 -15.334 53.354 1.00 73.00 130 MET A N 1
ATOM 1028 C CA . MET A 1 130 ? -33.993 -16.511 52.519 1.00 73.00 130 MET A CA 1
ATOM 1029 C C . MET A 1 130 ? -35.270 -16.967 51.803 1.00 73.00 130 MET A C 1
ATOM 1031 O O . MET A 1 130 ? -35.206 -17.298 50.619 1.00 73.00 130 MET A O 1
ATOM 1035 N N . GLU A 1 131 ? -36.427 -16.954 52.474 1.00 73.81 131 GLU A N 1
ATOM 1036 C CA . GLU A 1 131 ? -37.712 -17.260 51.832 1.00 73.81 131 GLU A CA 1
ATOM 1037 C C . GLU A 1 131 ? -38.041 -16.255 50.731 1.00 73.81 131 GLU A C 1
ATOM 1039 O O . GLU A 1 131 ? -38.445 -16.662 49.643 1.00 73.81 131 GLU A O 1
ATOM 1044 N N . ARG A 1 132 ? -37.832 -14.957 50.983 1.00 76.44 132 ARG A N 1
ATOM 1045 C CA . ARG A 1 132 ? -38.096 -13.904 49.987 1.00 76.44 132 ARG A CA 1
ATOM 1046 C C . ARG A 1 132 ? -37.170 -14.026 48.777 1.00 76.44 132 ARG A C 1
ATOM 1048 O O . ARG A 1 132 ? -37.624 -13.903 47.643 1.00 76.44 132 ARG A O 1
ATOM 1055 N N . LEU A 1 133 ? -35.890 -14.326 49.006 1.00 79.75 133 LEU A N 1
ATOM 1056 C CA . LEU A 1 133 ? -34.922 -14.584 47.937 1.00 79.75 133 LEU A CA 1
ATOM 1057 C C . LEU A 1 133 ? -35.307 -15.816 47.119 1.00 79.75 133 LEU A C 1
ATOM 1059 O O . LEU A 1 133 ? -35.321 -15.762 45.890 1.00 79.75 133 LEU A O 1
ATOM 1063 N N . ARG A 1 134 ? -35.663 -16.914 47.787 1.00 81.12 134 ARG A N 1
ATOM 1064 C CA . ARG A 1 134 ? -36.084 -18.153 47.128 1.00 81.12 134 ARG A CA 1
ATOM 1065 C C . ARG A 1 134 ? -37.355 -17.964 46.298 1.00 81.12 134 ARG A C 1
ATOM 1067 O O . ARG A 1 134 ? -37.418 -18.499 45.190 1.00 81.12 134 ARG A O 1
ATOM 1074 N N . ASP A 1 135 ? -38.333 -17.214 46.805 1.00 76.69 135 ASP A N 1
ATOM 1075 C CA . ASP A 1 135 ? -39.547 -16.864 46.055 1.00 76.69 135 ASP A CA 1
ATOM 1076 C C . ASP A 1 135 ? -39.209 -16.003 44.828 1.00 76.69 135 ASP A C 1
ATOM 1078 O O . ASP A 1 135 ? -39.662 -16.316 43.727 1.00 76.69 135 ASP A O 1
ATOM 1082 N N . SER A 1 136 ? -38.343 -14.990 44.972 1.00 78.12 136 SER A N 1
ATOM 1083 C CA . SER A 1 136 ? -37.889 -14.164 43.840 1.00 78.12 136 SER A CA 1
ATOM 1084 C C . SER A 1 136 ? -37.169 -14.980 42.766 1.00 78.12 136 SER A C 1
ATOM 1086 O O . SER A 1 136 ? -37.451 -14.811 41.582 1.00 78.12 136 SER A O 1
ATOM 1088 N N . PHE A 1 137 ? -36.288 -15.912 43.147 1.00 83.62 137 PHE A N 1
ATOM 1089 C CA . PHE A 1 137 ? -35.606 -16.778 42.179 1.00 83.62 137 PHE A CA 1
ATOM 1090 C C . PHE A 1 137 ? -36.567 -17.736 41.471 1.00 83.62 137 PHE A C 1
ATOM 1092 O O . PHE A 1 137 ? -36.453 -17.923 40.260 1.00 83.62 137 PHE A O 1
ATOM 1099 N N . ARG A 1 138 ? -37.536 -18.322 42.189 1.00 79.69 138 ARG A N 1
ATOM 1100 C CA . ARG A 1 138 ? -38.554 -19.197 41.583 1.00 79.69 138 ARG A CA 1
ATOM 1101 C C . ARG A 1 138 ? -39.460 -18.446 40.614 1.00 79.69 138 ARG A C 1
ATOM 1103 O O . ARG A 1 138 ? -39.746 -18.971 39.541 1.00 79.69 138 ARG A O 1
ATOM 1110 N N . ASN A 1 139 ? -39.893 -17.240 40.968 1.00 74.69 139 ASN A N 1
ATOM 1111 C CA . ASN A 1 139 ? -40.750 -16.433 40.102 1.00 74.69 139 ASN A CA 1
ATOM 1112 C C . ASN A 1 139 ? -39.986 -15.890 38.887 1.00 74.69 139 ASN A C 1
ATOM 1114 O O . ASN A 1 139 ? -40.514 -15.936 37.779 1.00 74.69 139 ASN A O 1
ATOM 1118 N N . ALA A 1 140 ? -38.722 -15.487 39.049 1.00 74.69 140 ALA A N 1
ATOM 1119 C CA . ALA A 1 140 ? -37.871 -15.090 37.926 1.00 74.69 140 ALA A CA 1
ATOM 1120 C C . ALA A 1 140 ? -37.612 -16.251 36.948 1.00 74.69 140 ALA A C 1
ATOM 1122 O O . ALA A 1 140 ? -37.592 -16.048 35.737 1.00 74.69 140 ALA A O 1
ATOM 1123 N N . PHE A 1 141 ? -37.480 -17.485 37.448 1.00 69.69 141 PHE A N 1
ATOM 1124 C CA . PHE A 1 141 ? -37.332 -18.669 36.593 1.00 69.69 141 PHE A CA 1
ATOM 1125 C C . PHE A 1 141 ? -38.622 -19.070 35.864 1.00 69.69 141 PHE A C 1
ATOM 1127 O O . PHE A 1 141 ? -38.548 -19.646 34.780 1.00 69.69 141 PHE A O 1
ATOM 1134 N N . LYS A 1 142 ? -39.800 -18.744 36.413 1.00 59.28 142 LYS A N 1
ATOM 1135 C CA . LYS A 1 142 ? -41.092 -18.963 35.739 1.00 59.28 142 LYS A CA 1
ATOM 1136 C C . LYS A 1 142 ? -41.351 -17.996 34.579 1.00 59.28 142 LYS A C 1
ATOM 1138 O O . LYS A 1 142 ? -42.191 -18.293 33.739 1.00 59.28 142 LYS A O 1
ATOM 1143 N N . PHE A 1 143 ? -40.593 -16.903 34.466 1.00 57.06 143 PHE A N 1
ATOM 1144 C CA . PHE A 1 143 ? -40.758 -15.922 33.386 1.00 57.06 143 PHE A CA 1
ATOM 1145 C C . PHE A 1 143 ? -40.347 -16.446 31.997 1.00 57.06 143 PHE A C 1
ATOM 1147 O O . PHE A 1 143 ? -40.611 -15.797 30.993 1.00 57.06 143 PHE A O 1
ATOM 1154 N N . ARG A 1 144 ? -39.724 -17.632 31.902 1.00 52.38 144 ARG A N 1
ATOM 1155 C CA . ARG A 1 144 ? -39.392 -18.257 30.609 1.00 52.38 144 ARG A CA 1
ATOM 1156 C C . ARG A 1 144 ? -40.537 -19.095 30.018 1.00 52.38 144 ARG A C 1
ATOM 1158 O O . ARG A 1 144 ? -40.370 -19.648 28.939 1.00 52.38 144 ARG A O 1
ATOM 1165 N N . GLN A 1 145 ? -41.673 -19.213 30.711 1.00 49.41 145 GLN A N 1
ATOM 1166 C CA . GLN A 1 145 ? -42.783 -20.078 30.293 1.00 49.41 145 GLN A CA 1
ATOM 1167 C C . GLN A 1 145 ? -44.160 -19.421 30.470 1.00 49.41 145 GLN A C 1
ATOM 1169 O O . GLN A 1 145 ? -45.132 -20.091 30.802 1.00 49.41 145 GLN A O 1
ATOM 1174 N N . GLN A 1 146 ? -44.245 -18.109 30.246 1.00 44.12 146 GLN A N 1
ATOM 1175 C CA . GLN A 1 146 ? -45.511 -17.457 29.916 1.00 44.12 146 GLN A CA 1
ATOM 1176 C C . GLN A 1 146 ? -45.318 -16.763 28.569 1.00 44.12 146 GLN A C 1
ATOM 1178 O O . GLN A 1 146 ? -44.982 -15.587 28.476 1.00 44.12 146 GLN A O 1
ATOM 1183 N N . ASP A 1 147 ? -45.383 -17.616 27.553 1.00 42.09 147 ASP A N 1
ATOM 1184 C CA . ASP A 1 147 ? -45.499 -17.270 26.147 1.00 42.09 147 ASP A CA 1
ATOM 1185 C C . ASP A 1 147 ? -46.787 -16.465 25.919 1.00 42.09 147 ASP A C 1
ATOM 1187 O O . ASP A 1 147 ? -47.752 -16.582 26.682 1.00 42.09 147 ASP A O 1
ATOM 1191 N N . ASP A 1 148 ? -46.767 -15.656 24.870 1.00 50.81 148 ASP A N 1
ATOM 1192 C CA . ASP A 1 148 ? -47.832 -14.790 24.373 1.00 50.81 148 ASP A CA 1
ATOM 1193 C C . ASP A 1 148 ? -49.254 -15.373 24.502 1.00 50.81 148 ASP A C 1
ATOM 1195 O O . ASP A 1 148 ? -49.657 -16.193 23.682 1.00 50.81 148 ASP A O 1
ATOM 1199 N N . THR A 1 149 ? -50.058 -14.943 25.483 1.00 52.12 149 THR A N 1
ATOM 1200 C CA . THR A 1 149 ? -51.538 -14.868 25.395 1.00 52.12 149 THR A CA 1
ATOM 1201 C C . THR A 1 149 ? -52.135 -14.331 26.694 1.00 52.12 149 THR A C 1
ATOM 1203 O O . THR A 1 149 ? -52.416 -15.092 27.605 1.00 52.12 149 THR A O 1
ATOM 1206 N N . ASP A 1 150 ? -52.387 -13.024 26.770 1.00 46.25 150 ASP A N 1
ATOM 1207 C CA . ASP A 1 150 ? -53.522 -12.495 27.536 1.00 46.25 150 ASP A CA 1
ATOM 1208 C C . ASP A 1 150 ? -53.939 -11.140 26.928 1.00 46.25 150 ASP A C 1
ATOM 1210 O O . ASP A 1 150 ? -53.094 -10.257 26.745 1.00 46.25 150 ASP A O 1
ATOM 1214 N N . PRO A 1 151 ? -55.212 -10.963 26.526 1.00 43.12 151 PRO A N 1
ATOM 1215 C CA . PRO A 1 151 ? -55.664 -9.742 25.873 1.00 43.12 151 PRO A CA 1
ATOM 1216 C C . PRO A 1 151 ? -55.713 -8.580 26.871 1.00 43.12 151 PRO A C 1
ATOM 1218 O O . PRO A 1 151 ? -56.089 -8.751 28.029 1.00 43.12 151 PRO A O 1
ATOM 1221 N N . LEU A 1 152 ? -55.372 -7.378 26.391 1.00 49.47 152 LEU A N 1
ATOM 1222 C CA . LEU A 1 152 ? -55.497 -6.110 27.114 1.00 49.47 152 LEU A CA 1
ATOM 1223 C C . LEU A 1 152 ? -56.899 -5.956 27.726 1.00 49.47 152 LEU A C 1
ATOM 1225 O O . LEU A 1 152 ? -57.834 -5.522 27.053 1.00 49.47 152 LEU A O 1
ATOM 1229 N N . THR A 1 153 ? -57.048 -6.237 29.020 1.00 43.22 153 THR A N 1
ATOM 1230 C CA . THR A 1 153 ? -58.232 -5.807 29.763 1.00 43.22 153 THR A CA 1
ATOM 1231 C C . THR A 1 153 ? -58.010 -4.383 30.249 1.00 43.22 153 THR A C 1
ATOM 1233 O O . THR A 1 153 ? -57.347 -4.134 31.257 1.00 43.22 153 THR A O 1
ATOM 1236 N N . THR A 1 154 ? -58.575 -3.435 29.510 1.00 49.34 154 THR A N 1
ATOM 1237 C CA . THR A 1 154 ? -58.793 -2.062 29.956 1.00 49.34 154 THR A CA 1
ATOM 1238 C C . THR A 1 154 ? -59.812 -2.093 31.094 1.00 49.34 154 THR A C 1
ATOM 1240 O O . THR A 1 154 ? -60.995 -2.300 30.851 1.00 49.34 154 THR A O 1
ATOM 1243 N N . ASN A 1 155 ? -59.379 -1.908 32.341 1.00 44.97 155 ASN A N 1
ATOM 1244 C CA . ASN A 1 155 ? -60.300 -1.594 33.431 1.00 44.97 155 ASN A CA 1
ATOM 1245 C C . ASN A 1 155 ? -59.968 -0.215 33.986 1.00 44.97 155 ASN A C 1
ATOM 1247 O O . ASN A 1 155 ? -59.106 -0.024 34.841 1.00 44.97 155 ASN A O 1
ATOM 1251 N N . THR A 1 156 ? -60.682 0.752 33.424 1.00 51.62 156 THR A N 1
ATOM 1252 C CA . THR A 1 156 ? -60.908 2.090 33.949 1.00 51.62 156 THR A CA 1
ATOM 1253 C C . THR A 1 156 ? -61.531 2.009 35.339 1.00 51.62 156 THR A C 1
ATOM 1255 O O . THR A 1 156 ? -62.631 1.481 35.498 1.00 51.62 156 THR A O 1
ATOM 1258 N N . ARG A 1 157 ? -60.876 2.599 36.336 1.00 39.91 157 ARG A N 1
ATOM 1259 C CA . ARG A 1 157 ? -61.536 3.016 37.574 1.00 39.91 157 ARG A CA 1
ATOM 1260 C C . ARG A 1 157 ? -61.006 4.390 37.956 1.00 39.91 157 ARG A C 1
ATOM 1262 O O . ARG A 1 157 ? -60.092 4.506 38.761 1.00 39.91 157 ARG A O 1
ATOM 1269 N N . TYR A 1 158 ? -61.549 5.411 37.299 1.00 45.69 158 TYR A N 1
ATOM 1270 C CA . TYR A 1 158 ? -61.490 6.773 37.806 1.00 45.69 158 TYR A CA 1
ATOM 1271 C C . TYR A 1 158 ? -62.738 7.015 38.645 1.00 45.69 158 TYR A C 1
ATOM 1273 O O . TYR A 1 158 ? -63.859 6.817 38.178 1.00 45.69 158 TYR A O 1
ATOM 1281 N N . ASP A 1 159 ? -62.489 7.414 39.887 1.00 44.22 159 ASP A N 1
ATOM 1282 C CA . ASP A 1 159 ? -63.408 8.152 40.734 1.00 44.22 159 ASP A CA 1
ATOM 1283 C C . ASP A 1 159 ? -64.062 9.300 39.957 1.00 44.22 159 ASP A C 1
ATOM 1285 O O . ASP A 1 159 ? -63.380 10.099 39.312 1.00 44.22 159 ASP A O 1
ATOM 1289 N N . SER A 1 160 ? -65.378 9.437 40.091 1.00 43.03 160 SER A N 1
ATOM 1290 C CA . SER A 1 160 ? -66.034 10.730 39.935 1.00 43.03 160 SER A CA 1
ATOM 1291 C C . SER A 1 160 ? -66.897 10.987 41.160 1.00 43.03 160 SER A C 1
ATOM 1293 O O . SER A 1 160 ? -67.922 10.341 41.370 1.00 43.03 160 SER A O 1
ATOM 1295 N N . MET A 1 161 ? -66.420 11.941 41.954 1.00 41.44 161 MET A N 1
ATOM 1296 C CA . MET A 1 161 ? -67.181 12.719 42.918 1.00 41.44 161 MET A CA 1
ATOM 1297 C C . MET A 1 161 ? -68.478 13.248 42.293 1.00 41.44 161 MET A C 1
ATOM 1299 O O . MET A 1 161 ? -68.414 13.895 41.249 1.00 41.44 161 MET A O 1
ATOM 1303 N N . THR A 1 162 ? -69.598 13.015 42.978 1.00 42.06 162 THR A N 1
ATOM 1304 C CA . THR A 1 162 ? -70.697 13.962 43.266 1.00 42.06 162 THR A CA 1
ATOM 1305 C C . THR A 1 162 ? -71.634 13.311 44.265 1.00 42.06 162 THR A C 1
ATOM 1307 O O . THR A 1 162 ? -72.057 12.169 43.980 1.00 42.06 162 THR A O 1
#

pLDDT: mean 75.3, std 16.77, range [39.91, 97.62]

Secondary structure (DSSP, 8-state):
---PPSPEEEEEEEEES-----S----SS-EEESSS---------SSSEEEEEEEEEETTEEEEEEEEEE---------THHHHHHHHHHHHHHHHHHHHHHHHHHHHTTS--------S--------HHHHHHHHHHHHHHTTS--S--------------